Protein AF-A0A1I2WI43-F1 (afdb_monomer_lite)

Radius of gyration: 21.42 Å; chains: 1; bounding box: 45×44×54 Å

Secondary structure (DSSP, 8-state):
-PPPPP--HHHHHHHHHHHHHHHHHHHHHHHHSPPPTT-THHHHHHHHHHHTHHHHHHHHH-TTS-S--HHHHHHHHHHHHHHHHHSS-S-HHHHHHHHHHHHHHHHHHHT-S-HHHHHHHHH-

Organism: NCBI:txid1531

Foldseek 3Di:
DDDDDDQPPVVLVVVLVVLVVVLVVLVVVCVVPPDDPVGCPSVVVSVVCVVCVCVLSVVSVDVVDDNDPVVVVVLVVVVVVVCVVVVHDPDPVSVVVVSVVVVVLVVCVVVDDDSVVVVVVVPD

Sequence (124 aa):
MEPGGEREPVTICGYESRYDQILETALNEYADVPCSDYYRDGYNLALRMKEYREAHLLFLHDSRVPATNNLAGRLLRFIKRKQNPAVSLRSIKSLELLCDSMSVLFLMRKEGGSLYDKVSTVFG

pLDDT: mean 85.45, std 10.6, range [38.56, 97.25]

Structure (mmCIF, N/CA/C/O backbone):
data_AF-A0A1I2WI43-F1
#
_entry.id   AF-A0A1I2WI43-F1
#
loop_
_atom_site.group_PDB
_atom_site.id
_atom_site.type_symbol
_atom_site.label_atom_id
_atom_site.label_alt_id
_atom_site.label_comp_id
_atom_site.label_asym_id
_atom_site.label_entity_id
_atom_site.label_seq_id
_atom_site.pdbx_PDB_ins_code
_atom_site.Cartn_x
_atom_site.Cartn_y
_atom_site.Cartn_z
_atom_site.occupancy
_atom_site.B_iso_or_equiv
_atom_site.auth_seq_id
_atom_site.auth_comp_id
_atom_site.auth_asym_id
_atom_site.auth_atom_id
_atom_site.pdbx_PDB_model_num
ATOM 1 N N . MET A 1 1 ? -19.390 -13.518 -2.841 1.00 42.38 1 MET A N 1
ATOM 2 C CA . MET A 1 1 ? -17.985 -13.785 -3.207 1.00 4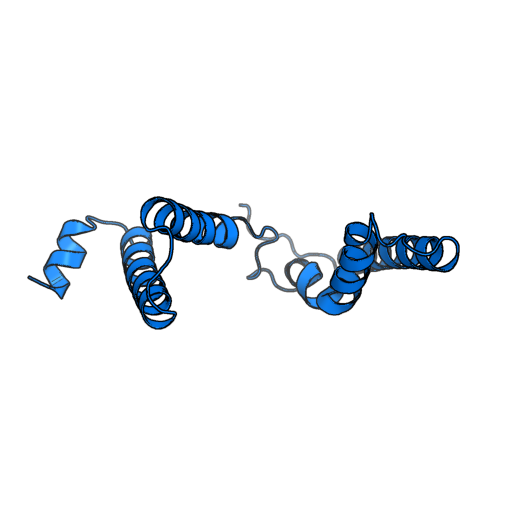2.38 1 MET A CA 1
ATOM 3 C C . MET A 1 1 ? -17.901 -15.291 -3.218 1.00 42.38 1 MET A C 1
ATOM 5 O O . MET A 1 1 ? -17.981 -15.878 -2.148 1.00 42.38 1 MET A O 1
ATOM 9 N N . GLU A 1 2 ? -17.977 -15.879 -4.410 1.00 38.56 2 GLU A N 1
ATOM 10 C CA . GLU A 1 2 ? -18.046 -17.333 -4.591 1.00 38.56 2 GLU A CA 1
ATOM 11 C C . GLU A 1 2 ? -16.842 -18.021 -3.922 1.00 38.56 2 GLU A C 1
ATOM 13 O O . GLU A 1 2 ? -15.751 -17.434 -3.908 1.00 38.56 2 GLU A O 1
ATOM 18 N N . PRO A 1 3 ? -17.023 -19.220 -3.337 1.00 46.75 3 PRO A N 1
ATOM 19 C CA . PRO A 1 3 ? -15.929 -19.978 -2.747 1.00 46.75 3 PRO A CA 1
ATOM 20 C C . PRO A 1 3 ? -14.906 -20.317 -3.837 1.00 46.75 3 PRO A C 1
ATOM 22 O O . PRO A 1 3 ? -15.261 -20.636 -4.969 1.00 46.75 3 PRO A O 1
ATOM 25 N N . GLY A 1 4 ? -13.628 -20.150 -3.496 1.00 52.59 4 GLY A N 1
ATOM 26 C CA . GLY A 1 4 ? -12.520 -20.158 -4.442 1.00 52.59 4 GLY A CA 1
ATOM 27 C C . GLY A 1 4 ? -12.445 -21.444 -5.254 1.00 52.59 4 GLY A C 1
ATOM 28 O O . GLY A 1 4 ? -12.213 -22.514 -4.699 1.00 52.59 4 GLY A O 1
ATOM 29 N N . GLY A 1 5 ? -12.585 -21.306 -6.574 1.00 53.84 5 GLY A N 1
ATOM 30 C CA . GLY A 1 5 ? -12.076 -22.304 -7.504 1.00 53.84 5 GLY A CA 1
ATOM 31 C C . GLY A 1 5 ? -10.577 -22.480 -7.270 1.00 53.84 5 GLY A C 1
ATOM 32 O O . GLY A 1 5 ? -9.862 -21.493 -7.059 1.00 53.84 5 GLY A O 1
ATOM 33 N N . GLU A 1 6 ? -10.126 -23.732 -7.251 1.00 56.69 6 GLU A N 1
ATOM 34 C CA . GLU A 1 6 ? -8.710 -24.081 -7.184 1.00 56.69 6 GLU A CA 1
ATOM 35 C C . GLU A 1 6 ? -7.956 -23.289 -8.256 1.00 56.69 6 GLU A C 1
ATOM 37 O O . GLU A 1 6 ? -8.267 -23.348 -9.445 1.00 56.69 6 GLU A O 1
ATOM 42 N N . ARG A 1 7 ? -7.014 -22.453 -7.819 1.00 63.94 7 ARG A N 1
ATOM 43 C CA . ARG A 1 7 ? -6.220 -21.632 -8.730 1.00 63.94 7 ARG A CA 1
ATOM 44 C C . ARG A 1 7 ? -5.171 -22.535 -9.348 1.00 63.94 7 ARG A C 1
ATOM 46 O O . ARG A 1 7 ? -4.255 -22.969 -8.653 1.00 63.94 7 ARG A O 1
ATOM 53 N N . GLU A 1 8 ? -5.310 -22.823 -10.635 1.00 73.19 8 GLU A N 1
ATOM 54 C CA . GLU A 1 8 ? -4.339 -23.666 -11.316 1.00 73.19 8 GLU A CA 1
ATOM 55 C C . GLU A 1 8 ? -2.944 -23.014 -11.290 1.00 73.19 8 GLU A C 1
ATOM 57 O O . GLU A 1 8 ? -2.802 -21.826 -11.614 1.00 73.19 8 GLU A O 1
ATOM 62 N N . PRO A 1 9 ? -1.891 -23.774 -10.944 1.00 72.44 9 PRO A N 1
ATOM 63 C CA . PRO A 1 9 ? -0.534 -23.241 -10.806 1.00 72.44 9 PRO A CA 1
ATOM 64 C C . PRO A 1 9 ? -0.010 -22.633 -12.116 1.00 72.44 9 PRO A C 1
ATOM 66 O O . PRO A 1 9 ? 0.747 -21.662 -12.099 1.00 72.44 9 PRO A O 1
ATOM 69 N N . VAL A 1 10 ? -0.477 -23.147 -13.259 1.00 74.19 10 VAL A N 1
ATOM 70 C CA . VAL A 1 10 ? -0.154 -22.638 -14.600 1.00 74.19 10 VAL A CA 1
ATOM 71 C C . VAL A 1 10 ? -0.660 -21.204 -14.789 1.00 74.19 10 VAL A C 1
ATOM 73 O O . VAL A 1 10 ? 0.047 -20.360 -15.337 1.00 74.19 10 VAL A O 1
ATOM 76 N N . THR A 1 11 ? -1.861 -20.891 -14.295 1.00 82.38 11 THR A N 1
ATOM 77 C CA . THR A 1 11 ? -2.437 -19.546 -14.409 1.00 82.38 11 THR A CA 1
ATOM 78 C C . THR A 1 11 ? -1.713 -18.546 -13.504 1.00 82.38 11 THR A C 1
ATOM 80 O O . THR A 1 11 ? -1.485 -17.408 -13.911 1.00 82.38 11 THR A O 1
ATOM 83 N N . ILE A 1 12 ? -1.306 -18.968 -12.300 1.00 87.25 12 ILE A N 1
ATOM 84 C CA . ILE A 1 12 ? -0.559 -18.121 -11.355 1.00 87.25 12 ILE A CA 1
ATOM 85 C C . ILE A 1 12 ? 0.793 -17.716 -11.951 1.00 87.25 12 ILE A C 1
ATOM 87 O O . ILE A 1 12 ? 1.092 -16.525 -12.019 1.00 87.25 12 ILE A O 1
ATOM 91 N N . CYS A 1 13 ? 1.558 -18.682 -12.468 1.00 89.94 13 CYS A N 1
ATOM 92 C CA . CYS A 1 13 ? 2.857 -18.430 -13.097 1.00 89.94 13 CYS A CA 1
ATOM 93 C C . CYS A 1 13 ? 2.759 -17.433 -14.269 1.00 89.94 13 CYS A C 1
ATOM 95 O O . CYS A 1 13 ? 3.623 -16.569 -14.438 1.00 89.94 13 CYS A O 1
ATOM 97 N N . GLY A 1 14 ? 1.672 -17.493 -15.047 1.00 93.44 14 GLY A N 1
ATOM 98 C CA . GLY A 1 14 ? 1.404 -16.533 -16.119 1.00 93.44 14 GLY A CA 1
ATOM 99 C C . GLY A 1 14 ? 1.208 -15.097 -15.616 1.00 93.44 14 GLY A C 1
ATOM 100 O O . GLY A 1 14 ? 1.741 -14.158 -16.211 1.00 93.44 14 GLY A O 1
ATOM 101 N N . TYR A 1 15 ? 0.486 -14.907 -14.506 1.00 92.75 15 TYR A N 1
ATOM 102 C CA . TYR A 1 15 ? 0.311 -13.580 -13.902 1.00 92.75 15 TYR A CA 1
ATOM 103 C C . TYR A 1 15 ? 1.608 -13.027 -13.316 1.00 92.75 15 TYR A C 1
ATOM 105 O O . TYR A 1 15 ? 1.902 -11.849 -13.510 1.00 92.75 15 TYR A O 1
ATOM 113 N N . GLU A 1 16 ? 2.385 -13.868 -12.639 1.00 94.56 16 GLU A N 1
ATOM 114 C CA . GLU A 1 16 ? 3.688 -13.494 -12.085 1.00 94.56 16 GLU A CA 1
ATOM 115 C C . GLU A 1 16 ? 4.655 -13.058 -13.187 1.00 94.56 16 GLU A C 1
ATOM 117 O O . GLU A 1 16 ? 5.226 -11.972 -13.121 1.00 94.56 16 GLU A O 1
ATOM 122 N N . SER A 1 17 ? 4.746 -13.855 -14.253 1.00 95.44 17 SER A N 1
ATOM 123 C CA . SER A 1 17 ? 5.601 -13.562 -15.405 1.00 95.44 17 SER A CA 1
ATOM 124 C C . SER A 1 17 ? 5.203 -12.251 -16.083 1.00 95.44 17 SER A C 1
ATOM 126 O O . SER A 1 17 ? 6.055 -11.437 -16.431 1.00 95.44 17 SER A O 1
ATOM 128 N N . ARG A 1 18 ? 3.897 -12.001 -16.241 1.00 96.06 18 ARG A N 1
ATOM 129 C CA . ARG A 1 18 ? 3.399 -10.740 -16.804 1.00 96.06 18 ARG A CA 1
ATOM 130 C C . ARG A 1 18 ? 3.706 -9.545 -15.901 1.00 96.06 18 ARG A C 1
ATOM 132 O O . ARG A 1 18 ? 4.022 -8.473 -16.410 1.00 96.06 18 ARG A O 1
ATOM 139 N N . TYR A 1 19 ? 3.591 -9.705 -14.584 1.00 95.75 19 TYR A N 1
ATOM 140 C CA . TYR A 1 19 ? 3.942 -8.660 -13.622 1.00 95.75 19 TYR A CA 1
ATOM 141 C C . TYR A 1 19 ? 5.426 -8.286 -13.739 1.00 95.75 19 TYR A C 1
ATOM 143 O O . TYR A 1 19 ? 5.755 -7.102 -13.816 1.00 95.75 19 TYR A O 1
ATOM 151 N N . ASP A 1 20 ? 6.301 -9.288 -13.839 1.00 96.12 20 ASP A N 1
ATOM 152 C CA . ASP A 1 20 ? 7.743 -9.084 -13.985 1.00 96.12 20 ASP A CA 1
ATOM 153 C C . ASP A 1 20 ? 8.107 -8.407 -15.304 1.00 96.12 20 ASP A C 1
ATOM 155 O O . ASP A 1 20 ? 8.868 -7.444 -15.295 1.00 96.12 20 ASP A O 1
ATOM 159 N N . GLN A 1 21 ? 7.491 -8.818 -16.416 1.00 97.25 21 GLN A N 1
ATOM 160 C CA . GLN A 1 21 ? 7.689 -8.179 -17.723 1.00 97.25 21 GLN A CA 1
ATOM 161 C C . GLN A 1 21 ? 7.323 -6.690 -17.709 1.00 97.25 21 GLN A C 1
ATOM 163 O O . GLN A 1 21 ? 8.027 -5.869 -18.296 1.00 97.25 21 GLN A O 1
ATOM 168 N N . ILE A 1 22 ? 6.232 -6.320 -17.030 1.00 96.06 22 ILE A N 1
ATOM 169 C CA . ILE A 1 22 ? 5.819 -4.916 -16.906 1.00 96.06 22 ILE A CA 1
ATOM 170 C C . ILE A 1 22 ? 6.859 -4.121 -16.108 1.00 96.06 22 ILE A C 1
ATOM 172 O O . ILE A 1 22 ? 7.209 -3.008 -16.500 1.00 96.06 22 ILE A O 1
ATOM 176 N N . LEU A 1 23 ? 7.369 -4.680 -15.005 1.00 95.50 23 LEU A N 1
ATOM 177 C CA . LEU A 1 23 ? 8.397 -4.014 -14.204 1.00 95.50 23 LEU A CA 1
ATOM 178 C C . LEU A 1 23 ? 9.727 -3.899 -14.936 1.00 95.50 23 LEU A C 1
ATOM 180 O O . LEU A 1 23 ? 10.364 -2.853 -14.859 1.00 95.50 23 LEU A O 1
ATOM 184 N N . GLU A 1 24 ? 10.139 -4.941 -15.648 1.00 95.94 24 GLU A N 1
ATOM 185 C CA . GLU A 1 24 ? 11.348 -4.922 -16.463 1.00 95.94 24 GLU A CA 1
ATOM 186 C C . GLU A 1 24 ? 11.252 -3.854 -17.555 1.00 95.94 24 GLU A C 1
ATOM 188 O O . GLU A 1 24 ? 12.161 -3.039 -17.689 1.00 95.94 24 GLU A O 1
ATOM 193 N N . THR A 1 25 ? 10.112 -3.777 -18.248 1.00 95.38 25 THR A N 1
ATOM 194 C CA . THR A 1 25 ? 9.849 -2.734 -19.252 1.00 95.38 25 THR A CA 1
ATOM 195 C C . THR A 1 25 ? 9.987 -1.339 -18.643 1.00 95.38 25 THR A C 1
ATOM 197 O O . THR A 1 25 ? 10.757 -0.526 -19.146 1.00 95.38 25 THR A O 1
ATOM 200 N N . ALA A 1 26 ? 9.317 -1.078 -17.515 1.00 92.81 26 ALA A N 1
ATOM 201 C CA . ALA A 1 26 ? 9.386 0.220 -16.845 1.00 92.81 26 ALA A CA 1
ATOM 202 C C . ALA A 1 26 ? 10.813 0.575 -16.391 1.00 92.81 26 ALA A C 1
ATOM 204 O O . ALA A 1 26 ? 11.244 1.718 -16.518 1.00 92.81 26 ALA A O 1
ATOM 205 N N . LEU A 1 27 ? 11.565 -0.387 -15.850 1.00 92.12 27 LEU A N 1
ATOM 206 C CA . LEU A 1 27 ? 12.933 -0.146 -15.386 1.00 92.12 27 LEU A CA 1
ATOM 207 C C . LEU A 1 27 ? 13.907 0.093 -16.541 1.00 92.12 27 LEU A C 1
ATOM 209 O O . LEU A 1 27 ? 14.794 0.928 -16.394 1.00 92.12 27 LEU A O 1
ATOM 213 N N . ASN A 1 28 ? 13.724 -0.591 -17.671 1.00 93.50 28 ASN A N 1
ATOM 214 C CA . ASN A 1 28 ? 14.509 -0.358 -18.881 1.00 93.50 28 ASN A CA 1
ATOM 215 C C . ASN A 1 28 ? 14.233 1.041 -19.449 1.00 93.50 28 ASN A C 1
ATOM 217 O O . ASN A 1 28 ? 15.174 1.783 -19.715 1.00 93.50 28 ASN A O 1
ATOM 221 N N . GLU A 1 29 ? 12.963 1.457 -19.520 1.00 92.25 29 GLU A N 1
ATOM 222 C CA . GLU A 1 29 ? 12.596 2.819 -19.932 1.00 92.25 29 GLU A CA 1
ATOM 223 C C . GLU A 1 29 ? 13.256 3.884 -19.044 1.00 92.25 29 GLU A C 1
ATOM 225 O O . GLU A 1 29 ? 13.780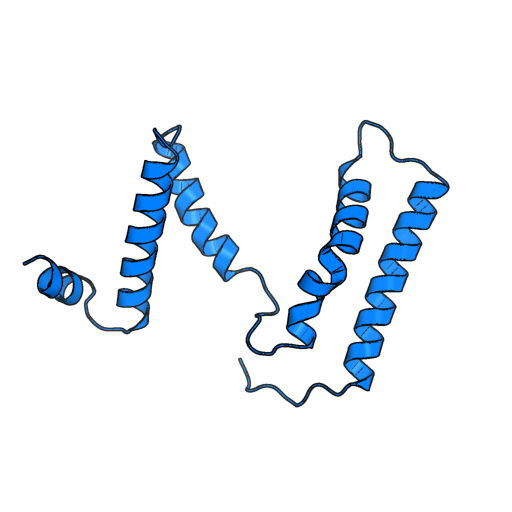 4.874 -19.552 1.00 92.25 29 GLU A O 1
ATOM 230 N N . TYR A 1 30 ? 13.286 3.670 -17.724 1.00 90.69 30 TYR A N 1
ATOM 231 C CA . TYR A 1 30 ? 13.953 4.583 -16.792 1.00 90.69 30 TYR A CA 1
ATOM 232 C C . TYR A 1 30 ? 15.486 4.493 -16.805 1.00 90.69 30 TYR A C 1
ATOM 234 O O . TYR A 1 30 ? 16.143 5.415 -16.316 1.00 90.69 30 TYR A O 1
ATOM 242 N N . ALA A 1 31 ? 16.065 3.410 -17.331 1.00 88.69 31 ALA A N 1
ATOM 243 C CA . ALA A 1 31 ? 17.504 3.301 -17.557 1.00 88.69 31 ALA A CA 1
ATOM 244 C C . ALA A 1 31 ? 17.930 4.100 -18.798 1.00 88.69 31 ALA A C 1
ATOM 246 O O . ALA A 1 31 ? 18.948 4.792 -18.752 1.00 88.69 31 ALA A O 1
ATOM 247 N N . ASP A 1 32 ? 17.129 4.048 -19.867 1.00 88.88 32 ASP A N 1
ATOM 248 C CA . ASP A 1 32 ? 17.369 4.784 -21.113 1.00 88.88 32 ASP A CA 1
ATOM 249 C C . ASP A 1 32 ? 17.052 6.278 -20.969 1.00 88.88 32 ASP A C 1
ATOM 251 O O . ASP A 1 32 ? 17.815 7.144 -21.404 1.00 88.88 32 ASP A O 1
ATOM 255 N N . VAL A 1 33 ? 15.918 6.589 -20.340 1.00 86.44 33 VAL A N 1
ATOM 256 C CA . VAL A 1 33 ? 15.453 7.950 -20.082 1.00 86.44 33 VAL A CA 1
ATOM 257 C C . VAL A 1 33 ? 15.344 8.137 -18.571 1.00 86.44 33 VAL A C 1
ATOM 259 O O . VAL A 1 33 ? 14.309 7.822 -17.974 1.00 86.44 33 VAL A O 1
ATOM 262 N N . PRO A 1 34 ? 16.399 8.661 -17.918 1.00 84.00 34 PRO A N 1
ATOM 263 C CA . PRO A 1 34 ? 16.390 8.823 -16.479 1.00 84.00 34 PRO A CA 1
ATOM 264 C C . PRO A 1 34 ? 15.258 9.750 -16.057 1.00 84.00 34 PRO A C 1
ATOM 266 O O . PRO A 1 34 ? 14.950 10.762 -16.695 1.00 84.00 34 PRO A O 1
ATOM 269 N N . CYS A 1 35 ? 14.637 9.393 -14.939 1.00 84.62 35 CYS A N 1
ATOM 270 C CA . CYS A 1 35 ? 13.558 10.173 -14.377 1.00 84.62 35 CYS A CA 1
ATOM 271 C C . CYS A 1 35 ? 14.020 11.604 -14.062 1.00 84.62 35 CYS A C 1
ATOM 273 O O . CYS A 1 35 ? 15.017 11.804 -13.367 1.00 84.62 35 CYS A O 1
ATOM 275 N N . SER A 1 36 ? 13.256 12.603 -14.508 1.00 82.81 36 SER A N 1
ATOM 276 C CA . SER A 1 36 ? 13.511 13.989 -14.119 1.00 82.81 36 SER A CA 1
ATOM 277 C C . SER A 1 36 ? 13.185 14.210 -12.642 1.00 82.81 36 SER A C 1
ATOM 279 O O . SER A 1 36 ? 12.314 13.547 -12.071 1.00 82.81 36 SER A O 1
ATOM 281 N N . ASP A 1 37 ? 13.818 15.212 -12.030 1.00 78.69 37 ASP A N 1
ATOM 282 C CA . ASP A 1 37 ? 13.542 15.592 -10.641 1.00 78.69 37 ASP A CA 1
ATOM 283 C C . ASP A 1 37 ? 12.078 15.970 -10.384 1.00 78.69 37 ASP A C 1
ATOM 285 O O . ASP A 1 37 ? 11.630 15.914 -9.234 1.00 78.69 37 ASP A O 1
ATOM 289 N N . TYR A 1 38 ? 11.349 16.331 -11.443 1.00 76.38 38 TYR A N 1
ATOM 290 C CA . TYR A 1 38 ? 9.973 16.809 -11.405 1.00 76.38 38 TYR A CA 1
ATOM 291 C C . TYR A 1 38 ? 8.930 15.676 -11.477 1.00 76.38 38 TYR A C 1
ATOM 293 O O . TYR A 1 38 ? 7.815 15.859 -11.000 1.00 76.38 38 TYR A O 1
ATOM 301 N N . TYR A 1 39 ? 9.273 14.493 -12.008 1.00 77.00 39 TYR A N 1
ATOM 302 C CA . TYR A 1 39 ? 8.316 13.393 -12.232 1.00 77.00 39 TYR A CA 1
ATOM 303 C C . TYR A 1 39 ? 8.781 12.039 -11.664 1.00 77.00 39 TYR A C 1
ATOM 305 O O . TYR A 1 39 ? 8.699 11.008 -12.327 1.00 77.00 39 TYR A O 1
ATOM 313 N N . ARG A 1 40 ? 9.222 12.029 -10.397 1.00 88.25 40 ARG A N 1
ATOM 314 C CA . ARG A 1 40 ? 9.774 10.847 -9.693 1.00 88.25 40 ARG A CA 1
ATOM 315 C C . ARG A 1 40 ? 8.778 9.773 -9.278 1.00 88.25 40 ARG A C 1
ATOM 317 O O . ARG A 1 40 ? 9.185 8.655 -8.969 1.00 88.25 40 ARG A O 1
ATOM 324 N N . ASP A 1 41 ? 7.487 10.078 -9.278 1.00 90.56 41 ASP A N 1
ATOM 325 C CA . ASP A 1 41 ? 6.479 9.174 -8.724 1.00 90.56 41 ASP A CA 1
ATOM 326 C C . ASP A 1 41 ? 6.366 7.851 -9.486 1.00 90.56 41 ASP A C 1
ATOM 328 O O . ASP A 1 41 ? 6.211 6.807 -8.852 1.00 90.56 41 ASP A O 1
ATOM 332 N N . GLY A 1 42 ? 6.494 7.873 -10.817 1.00 90.31 42 GLY A N 1
ATOM 333 C CA . GLY A 1 42 ? 6.452 6.660 -11.641 1.00 90.31 42 GLY A CA 1
ATOM 334 C C . GLY A 1 42 ? 7.648 5.741 -11.385 1.00 90.31 42 GLY A C 1
ATOM 335 O O . GLY A 1 42 ? 7.472 4.550 -11.130 1.00 90.31 42 GLY A O 1
ATOM 336 N N . TYR A 1 43 ? 8.854 6.310 -11.327 1.00 91.19 43 TYR A N 1
ATOM 337 C CA . TYR A 1 43 ? 10.072 5.567 -11.006 1.00 91.19 43 TYR A CA 1
ATOM 338 C C . TYR A 1 43 ? 10.022 4.979 -9.589 1.00 91.19 43 TYR A C 1
ATOM 340 O O . TYR A 1 43 ? 10.251 3.786 -9.387 1.00 91.19 43 TYR A O 1
ATOM 348 N N . ASN A 1 44 ? 9.618 5.786 -8.604 1.00 93.19 44 ASN A N 1
ATOM 349 C CA . ASN A 1 44 ? 9.443 5.328 -7.226 1.00 93.19 44 ASN A CA 1
ATOM 350 C C . ASN A 1 44 ? 8.371 4.236 -7.114 1.00 93.19 44 ASN A C 1
ATOM 352 O O . ASN A 1 44 ? 8.495 3.325 -6.295 1.00 93.19 44 ASN A O 1
ATOM 356 N N . LEU A 1 45 ? 7.305 4.315 -7.915 1.00 93.75 45 LEU A N 1
ATOM 357 C CA . LEU A 1 45 ? 6.293 3.269 -7.978 1.00 93.75 45 LEU A CA 1
ATOM 358 C C . LEU A 1 45 ? 6.887 1.962 -8.508 1.00 93.75 45 LEU A C 1
ATOM 360 O O . LEU A 1 45 ? 6.694 0.938 -7.858 1.00 93.75 45 LEU A O 1
ATOM 364 N N . ALA A 1 46 ? 7.638 1.997 -9.612 1.00 93.25 46 ALA A N 1
ATOM 365 C CA . ALA A 1 46 ? 8.295 0.814 -10.167 1.00 93.25 46 ALA A CA 1
ATOM 366 C C . ALA A 1 46 ? 9.263 0.172 -9.157 1.00 93.25 46 ALA A C 1
ATOM 368 O O . ALA A 1 46 ? 9.213 -1.040 -8.938 1.00 93.25 46 ALA A O 1
ATOM 369 N N . LEU A 1 47 ? 10.069 0.983 -8.460 1.00 94.31 47 LEU A N 1
ATOM 370 C CA . LEU A 1 47 ? 10.959 0.503 -7.399 1.00 94.31 47 LEU A CA 1
ATOM 371 C C . LEU A 1 47 ? 10.194 -0.169 -6.255 1.00 94.31 47 LEU A C 1
ATOM 373 O O . LEU A 1 47 ? 10.520 -1.295 -5.888 1.00 94.31 47 LEU A O 1
ATOM 377 N N . ARG A 1 48 ? 9.137 0.469 -5.734 1.00 95.88 48 ARG A N 1
ATOM 378 C CA . ARG A 1 48 ? 8.299 -0.131 -4.681 1.00 95.88 48 ARG A CA 1
ATOM 379 C C . ARG A 1 48 ? 7.623 -1.412 -5.154 1.00 95.88 48 ARG A C 1
ATOM 381 O O . ARG A 1 48 ? 7.503 -2.362 -4.395 1.00 95.88 48 ARG A O 1
ATOM 388 N N . MET A 1 49 ? 7.161 -1.454 -6.399 1.00 95.25 49 MET A N 1
ATOM 389 C CA . MET A 1 49 ? 6.530 -2.647 -6.956 1.00 95.25 49 MET A CA 1
ATOM 390 C C . MET A 1 49 ? 7.509 -3.808 -7.131 1.00 95.25 49 MET A C 1
ATOM 392 O O . MET A 1 49 ? 7.089 -4.956 -6.983 1.00 95.25 49 MET A O 1
ATOM 396 N N . LYS A 1 50 ? 8.787 -3.518 -7.397 1.00 95.12 50 LYS A N 1
ATOM 397 C CA . LYS A 1 50 ? 9.868 -4.507 -7.398 1.00 95.12 50 LYS A CA 1
ATOM 398 C C . LYS A 1 50 ? 10.200 -4.981 -5.983 1.00 95.12 50 LYS A C 1
ATOM 400 O O . LYS A 1 50 ? 10.259 -6.182 -5.753 1.00 95.12 50 LYS A O 1
ATOM 405 N N . GLU A 1 51 ? 10.378 -4.053 -5.043 1.00 96.62 51 GLU A N 1
ATOM 406 C CA . GLU A 1 51 ? 10.711 -4.348 -3.641 1.00 96.62 51 GLU A CA 1
ATOM 407 C C . GLU A 1 51 ? 9.619 -5.183 -2.954 1.00 96.62 51 GLU A C 1
ATOM 409 O O . GLU A 1 51 ? 9.911 -6.193 -2.322 1.00 96.62 51 GLU A O 1
ATOM 414 N N . TYR A 1 52 ? 8.350 -4.808 -3.133 1.00 95.31 52 TYR A N 1
ATOM 415 C CA . TYR A 1 52 ? 7.196 -5.449 -2.491 1.00 95.31 52 TYR A CA 1
ATOM 416 C C . TYR A 1 52 ? 6.442 -6.413 -3.417 1.00 95.31 52 TYR A C 1
ATOM 418 O O . TYR A 1 52 ? 5.256 -6.675 -3.205 1.00 95.31 52 TYR A O 1
ATOM 426 N N . ARG A 1 53 ? 7.112 -6.961 -4.441 1.00 94.38 53 ARG A N 1
ATOM 427 C CA . ARG A 1 53 ? 6.517 -7.891 -5.417 1.00 94.38 53 ARG A CA 1
ATOM 428 C C . ARG A 1 53 ? 5.756 -9.032 -4.742 1.00 94.38 53 ARG A C 1
ATOM 430 O O . ARG A 1 53 ? 4.594 -9.269 -5.063 1.00 94.38 53 ARG A O 1
ATOM 437 N N . GLU A 1 54 ? 6.398 -9.720 -3.799 1.00 92.38 54 GLU A N 1
ATOM 438 C CA . GLU A 1 54 ? 5.800 -10.866 -3.103 1.00 92.38 54 GLU A CA 1
ATOM 439 C C . GLU A 1 54 ? 4.523 -10.471 -2.356 1.00 92.38 54 GLU A C 1
ATOM 441 O O . GLU A 1 54 ? 3.510 -11.159 -2.446 1.00 92.38 54 GLU A O 1
ATOM 446 N N . ALA A 1 55 ? 4.529 -9.313 -1.690 1.00 92.25 55 ALA A N 1
ATOM 447 C CA . ALA A 1 55 ? 3.362 -8.802 -0.980 1.00 92.25 55 ALA A CA 1
ATOM 448 C C . ALA A 1 55 ? 2.216 -8.426 -1.936 1.00 92.25 55 ALA A C 1
ATOM 450 O O . ALA A 1 55 ? 1.052 -8.687 -1.633 1.00 92.25 55 ALA A O 1
ATOM 451 N N . HIS A 1 56 ? 2.524 -7.845 -3.100 1.00 91.62 56 HIS A N 1
ATOM 452 C CA . HIS A 1 56 ? 1.521 -7.500 -4.111 1.00 91.62 56 HIS A CA 1
ATOM 453 C C . HIS A 1 56 ? 0.860 -8.727 -4.740 1.00 91.62 56 HIS A C 1
ATOM 455 O O . HIS A 1 56 ? -0.321 -8.669 -5.081 1.00 91.62 56 HIS A O 1
ATOM 461 N N . LEU A 1 57 ? 1.599 -9.828 -4.879 1.00 93.25 57 LEU A N 1
ATOM 462 C CA . LEU A 1 57 ? 1.120 -11.064 -5.500 1.00 93.25 57 LEU A CA 1
ATOM 463 C C . LEU A 1 57 ? 0.616 -12.092 -4.476 1.00 93.25 57 LEU A C 1
ATOM 465 O O . LEU A 1 57 ? 0.038 -13.104 -4.861 1.00 93.25 57 LEU A O 1
ATOM 469 N N . LEU A 1 58 ? 0.746 -11.818 -3.173 1.00 92.00 58 LEU A N 1
ATOM 470 C CA . LEU A 1 58 ? 0.373 -12.735 -2.092 1.00 92.00 58 LEU A CA 1
ATOM 471 C C . LEU A 1 58 ? -1.080 -13.219 -2.183 1.00 92.00 58 LEU A C 1
ATOM 473 O O . LEU A 1 58 ? -1.362 -14.380 -1.896 1.00 92.00 58 LEU A O 1
ATOM 477 N N . PHE A 1 59 ? -2.001 -12.362 -2.635 1.00 91.06 59 PHE A N 1
ATOM 478 C CA . PHE A 1 59 ? -3.412 -12.726 -2.796 1.00 91.06 59 PHE A CA 1
ATOM 479 C C . PHE A 1 59 ? -3.645 -13.831 -3.833 1.00 91.06 59 PHE A C 1
ATOM 481 O O . PHE A 1 59 ? -4.735 -14.401 -3.830 1.00 91.06 59 PHE A O 1
ATOM 488 N N . LEU A 1 60 ? -2.681 -14.115 -4.722 1.00 90.25 60 LEU A N 1
ATOM 489 C CA . LEU A 1 60 ? -2.724 -15.222 -5.686 1.00 90.25 60 LEU A CA 1
ATOM 490 C C . LEU A 1 60 ? -2.421 -16.568 -5.019 1.00 90.25 60 LEU A C 1
ATOM 492 O O . LEU A 1 60 ? -3.008 -17.578 -5.409 1.00 90.25 60 LEU A O 1
ATOM 496 N N . HIS A 1 61 ? -1.596 -16.560 -3.972 1.00 89.44 61 HIS A N 1
ATOM 497 C CA . HIS A 1 61 ? -1.129 -17.756 -3.264 1.00 89.44 61 HIS A CA 1
ATOM 498 C C . HIS A 1 61 ? -1.928 -18.051 -1.994 1.00 89.44 61 HIS A C 1
ATOM 500 O O . HIS A 1 61 ? -2.185 -19.208 -1.677 1.00 89.44 61 HIS A O 1
ATOM 506 N N . ASP A 1 62 ? -2.372 -17.013 -1.284 1.00 89.12 62 ASP A N 1
ATOM 507 C CA . ASP A 1 62 ? -3.130 -17.140 -0.040 1.00 89.12 62 ASP A CA 1
ATOM 508 C C . ASP A 1 62 ? -4.559 -16.613 -0.216 1.00 89.12 62 ASP A C 1
ATOM 510 O O . ASP A 1 62 ? -4.792 -15.418 -0.407 1.00 89.12 62 ASP A O 1
ATOM 514 N N . SER A 1 63 ? -5.545 -17.509 -0.124 1.00 86.06 63 SER A N 1
ATOM 515 C CA . SER A 1 63 ? -6.969 -17.167 -0.233 1.00 86.06 63 SER A CA 1
ATOM 516 C C . SER A 1 63 ? -7.485 -16.319 0.934 1.00 86.06 63 SER A C 1
ATOM 518 O O . SER A 1 63 ? -8.521 -15.663 0.805 1.00 86.06 63 SER A O 1
ATOM 520 N N . ARG A 1 64 ? -6.765 -16.288 2.064 1.00 88.19 64 ARG A N 1
ATOM 521 C CA . ARG A 1 64 ? -7.089 -15.442 3.222 1.00 88.19 64 ARG A CA 1
ATOM 522 C C . ARG A 1 64 ? -6.764 -13.977 2.958 1.00 88.19 64 ARG A C 1
ATOM 524 O O . ARG A 1 64 ? -7.324 -13.106 3.624 1.00 88.19 64 ARG A O 1
ATOM 531 N N . VAL A 1 65 ? -5.872 -13.703 2.006 1.00 87.62 65 VAL A N 1
ATOM 532 C CA . VAL A 1 65 ? -5.472 -12.350 1.626 1.00 87.62 65 VAL A CA 1
ATOM 533 C C . VAL A 1 65 ? -6.424 -11.839 0.542 1.00 87.62 65 VAL A C 1
ATOM 535 O O . VAL A 1 65 ? -6.475 -12.392 -0.558 1.00 87.62 65 VAL A O 1
ATOM 538 N N . PRO A 1 66 ? -7.208 -10.778 0.810 1.00 87.12 66 PRO A N 1
ATOM 539 C CA . PRO A 1 66 ? -8.106 -10.226 -0.192 1.00 87.12 66 PRO A CA 1
ATOM 540 C C . PRO A 1 66 ? -7.325 -9.613 -1.358 1.00 87.12 66 PRO A C 1
ATOM 542 O O . PRO A 1 66 ? -6.356 -8.891 -1.151 1.00 87.12 66 PRO A O 1
ATOM 545 N N . ALA A 1 67 ? -7.836 -9.769 -2.579 1.00 85.31 67 ALA A N 1
ATOM 546 C CA . ALA A 1 67 ? -7.273 -9.132 -3.776 1.00 85.31 67 ALA A CA 1
ATOM 547 C C . ALA A 1 67 ? -7.407 -7.593 -3.795 1.00 85.31 67 ALA A C 1
ATOM 549 O O . ALA A 1 67 ? -6.944 -6.935 -4.721 1.00 85.31 67 ALA A O 1
ATOM 550 N N . THR A 1 68 ? -8.086 -6.995 -2.808 1.00 86.06 68 THR A N 1
ATOM 551 C CA . THR A 1 68 ? -8.305 -5.545 -2.749 1.00 86.06 68 THR A CA 1
ATOM 552 C C . THR A 1 68 ? -7.978 -4.995 -1.371 1.00 86.06 68 THR A C 1
ATOM 554 O O . THR A 1 68 ? -8.392 -5.546 -0.351 1.00 86.06 68 THR A O 1
ATOM 557 N N . ASN A 1 69 ? -7.330 -3.830 -1.331 1.00 87.06 69 ASN A N 1
ATOM 558 C CA . ASN A 1 69 ? -7.020 -3.134 -0.080 1.00 87.06 69 ASN A CA 1
ATOM 559 C C . ASN A 1 69 ? -8.182 -2.242 0.425 1.00 87.06 69 ASN A C 1
ATOM 561 O O . ASN A 1 69 ? -7.999 -1.273 1.168 1.00 87.06 69 ASN A O 1
ATOM 565 N N . ASN A 1 70 ? -9.413 -2.538 -0.007 1.00 87.69 70 ASN A N 1
ATOM 566 C CA . ASN A 1 70 ? -10.587 -1.696 0.229 1.00 87.69 70 ASN A CA 1
ATOM 567 C C . ASN A 1 70 ? -10.931 -1.559 1.714 1.00 87.69 70 ASN A C 1
ATOM 569 O O . ASN A 1 70 ? -11.328 -0.477 2.156 1.00 87.69 70 ASN A O 1
ATOM 573 N N . LEU A 1 71 ? -10.775 -2.637 2.489 1.00 85.75 71 LEU A N 1
ATOM 574 C CA . LEU A 1 71 ? -11.047 -2.626 3.924 1.00 85.75 71 LEU A CA 1
ATOM 575 C C . LEU A 1 71 ? -10.089 -1.682 4.656 1.00 85.75 71 LEU A C 1
ATOM 577 O O . LEU A 1 71 ? -10.562 -0.792 5.365 1.00 85.75 71 LEU A O 1
ATOM 581 N N . ALA A 1 72 ? -8.777 -1.819 4.438 1.00 86.00 72 ALA A N 1
ATOM 582 C CA . ALA A 1 72 ? -7.793 -0.955 5.083 1.00 86.00 72 ALA A CA 1
ATOM 583 C C . ALA A 1 72 ? -8.002 0.509 4.677 1.00 86.00 72 ALA A C 1
ATOM 585 O O . ALA A 1 72 ? -8.074 1.384 5.537 1.00 86.00 72 ALA A O 1
ATOM 586 N N . GLY A 1 73 ? -8.227 0.776 3.384 1.00 89.19 73 GLY A N 1
ATOM 587 C CA . GLY A 1 73 ? -8.539 2.122 2.901 1.00 89.19 73 GLY A CA 1
ATOM 588 C C . GLY A 1 73 ? -9.803 2.708 3.543 1.00 89.19 73 GLY A C 1
ATOM 589 O O . GLY A 1 73 ? -9.823 3.876 3.935 1.00 89.19 73 GLY A O 1
ATOM 590 N N . ARG A 1 74 ? -10.864 1.905 3.709 1.00 88.56 74 ARG A N 1
ATOM 591 C CA . ARG A 1 74 ? -12.106 2.336 4.372 1.00 88.56 74 ARG A CA 1
ATOM 592 C C . ARG A 1 74 ? -11.885 2.669 5.848 1.00 88.56 74 ARG A C 1
ATOM 594 O O . ARG A 1 74 ? -12.417 3.683 6.303 1.00 88.56 74 ARG A O 1
ATOM 601 N N . LEU A 1 75 ? -11.121 1.850 6.569 1.00 87.94 75 LEU A N 1
ATOM 602 C CA . LEU A 1 75 ? -10.792 2.076 7.980 1.00 87.94 75 LEU A CA 1
ATOM 603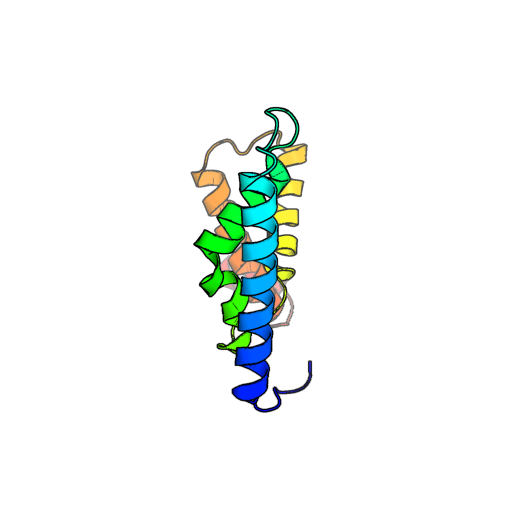 C C . LEU A 1 75 ? -9.906 3.320 8.147 1.00 87.94 75 LEU A C 1
ATOM 605 O O . LEU A 1 75 ? -10.227 4.203 8.941 1.00 87.94 75 LEU A O 1
ATOM 609 N N . LEU A 1 76 ? -8.877 3.480 7.311 1.00 87.19 76 LEU A N 1
ATOM 610 C CA . LEU A 1 76 ? -7.994 4.649 7.341 1.00 87.19 76 LEU A CA 1
ATOM 611 C C . LEU A 1 76 ? -8.742 5.955 7.025 1.00 87.19 76 LEU A C 1
ATOM 613 O O . LEU A 1 76 ? -8.487 6.988 7.644 1.00 87.19 76 LEU A O 1
ATOM 617 N N . ARG A 1 77 ? -9.720 5.925 6.106 1.00 89.00 77 ARG A N 1
ATOM 618 C CA . ARG A 1 77 ? -10.576 7.089 5.807 1.00 89.00 77 ARG A CA 1
ATOM 619 C C . ARG A 1 77 ? -11.356 7.583 7.020 1.00 89.00 77 ARG A C 1
ATOM 621 O O . ARG A 1 77 ? -11.695 8.762 7.069 1.00 89.00 77 ARG A O 1
ATOM 628 N N . PHE A 1 78 ? -11.711 6.716 7.967 1.00 85.62 78 PHE A N 1
ATOM 629 C CA . PHE A 1 78 ? -12.348 7.157 9.208 1.00 85.62 78 PHE A CA 1
ATOM 630 C C . PHE A 1 78 ? -11.370 7.974 10.060 1.00 85.62 78 PHE A C 1
ATOM 632 O O . PHE A 1 78 ? -11.701 9.088 10.461 1.00 85.62 78 PHE A O 1
ATOM 639 N N . ILE A 1 79 ? -10.150 7.464 10.246 1.00 86.00 79 ILE A N 1
ATOM 640 C CA . ILE A 1 79 ? -9.095 8.137 11.012 1.00 86.00 79 ILE A CA 1
ATOM 641 C C . ILE A 1 79 ? -8.727 9.482 10.374 1.00 86.00 79 ILE A C 1
ATOM 643 O O . ILE A 1 79 ? -8.783 10.511 11.044 1.00 86.00 79 ILE A O 1
ATOM 647 N N . LYS A 1 80 ? -8.475 9.514 9.057 1.00 85.56 80 LYS A N 1
ATOM 648 C CA . LYS A 1 80 ? -8.199 10.763 8.322 1.00 85.56 80 LYS A CA 1
ATOM 649 C C . LYS A 1 80 ? -9.321 11.795 8.466 1.00 85.56 80 LYS A C 1
ATOM 651 O O . LYS A 1 80 ? -9.055 12.975 8.667 1.00 85.56 80 LYS A O 1
ATOM 656 N N . ARG A 1 81 ? -10.586 11.359 8.412 1.00 85.38 81 ARG A N 1
ATOM 657 C CA . ARG A 1 81 ? -11.734 12.253 8.636 1.00 85.38 81 ARG A CA 1
ATOM 658 C C . ARG A 1 81 ? -11.799 12.787 10.062 1.00 85.38 81 ARG A C 1
ATOM 660 O O . ARG A 1 81 ? -12.250 13.908 10.232 1.00 85.38 81 ARG A O 1
ATOM 667 N N . LYS A 1 82 ? -11.370 12.026 11.074 1.00 81.25 82 LYS A N 1
ATOM 668 C CA . LYS A 1 82 ? -11.288 12.506 12.464 1.00 81.25 82 LYS A CA 1
ATOM 669 C C . LYS A 1 82 ? -10.128 13.474 12.685 1.00 81.25 82 LYS A C 1
ATOM 671 O O . LYS A 1 82 ? -10.272 14.398 13.477 1.00 81.25 82 LYS A O 1
ATOM 676 N N . GLN A 1 83 ? -9.032 13.307 11.951 1.00 80.69 83 GLN A N 1
ATOM 677 C CA . GLN A 1 83 ? -7.904 14.233 11.988 1.00 80.69 83 GLN A CA 1
ATOM 678 C C . GLN A 1 83 ? -8.266 15.620 11.434 1.00 80.69 83 GLN A C 1
ATOM 680 O O . GLN A 1 83 ? -7.785 16.613 11.961 1.00 80.69 83 GLN A O 1
ATOM 685 N N . ASN A 1 84 ? -9.145 15.706 10.429 1.00 76.56 84 ASN A N 1
ATOM 686 C CA . ASN A 1 84 ? -9.462 16.975 9.765 1.00 76.56 84 ASN A CA 1
ATOM 687 C C . ASN A 1 84 ? -10.104 18.035 10.701 1.00 76.56 84 ASN A C 1
ATOM 689 O O . ASN A 1 84 ? -9.593 19.148 10.748 1.00 76.56 84 ASN A O 1
ATOM 693 N N . PRO A 1 85 ? -11.140 17.727 11.514 1.00 74.62 85 PRO A N 1
ATOM 694 C CA . PRO A 1 85 ? -11.644 18.658 12.529 1.00 74.62 85 PRO A CA 1
ATOM 695 C C . PRO A 1 85 ? -10.686 18.866 13.705 1.00 74.62 85 PRO A C 1
ATOM 697 O O . PRO A 1 85 ? -10.683 19.932 14.307 1.00 74.62 85 PRO A O 1
ATOM 700 N N . ALA A 1 86 ? -9.901 17.844 14.063 1.00 74.75 86 ALA A N 1
ATOM 701 C CA . ALA A 1 86 ? -8.968 17.922 15.184 1.00 74.75 86 ALA A CA 1
ATOM 702 C C . ALA A 1 86 ? -7.693 18.718 14.850 1.00 74.75 86 ALA A C 1
ATOM 704 O O . ALA A 1 86 ? -6.939 19.036 15.765 1.00 74.75 86 ALA A O 1
ATOM 705 N N . VAL A 1 87 ? -7.455 19.028 13.564 1.00 67.38 87 VAL A N 1
ATOM 706 C CA . VAL A 1 87 ? -6.218 19.578 12.969 1.00 67.38 87 VAL A CA 1
ATOM 707 C C . VAL A 1 87 ? -5.018 18.631 13.124 1.00 67.38 87 VAL A C 1
ATOM 709 O O . VAL A 1 87 ? -4.332 18.320 12.151 1.00 67.38 87 VAL A O 1
ATOM 712 N N . SER A 1 88 ? -4.799 18.091 14.319 1.00 71.12 88 SER A N 1
ATOM 713 C CA . SER A 1 88 ? -3.838 17.039 14.623 1.00 71.12 88 SER A CA 1
ATOM 714 C C . SER A 1 88 ? -4.322 16.174 15.792 1.00 71.12 88 SER A C 1
ATOM 716 O O . SER A 1 88 ? -5.127 16.583 16.629 1.00 71.12 88 SER A O 1
ATOM 718 N N . LEU A 1 89 ? -3.827 14.938 15.859 1.00 75.06 89 LEU A N 1
ATOM 719 C CA . LEU A 1 89 ? -3.898 14.157 17.091 1.00 75.06 89 LEU A CA 1
ATOM 720 C C . LEU A 1 89 ? -2.744 14.613 17.987 1.00 75.06 89 LEU A C 1
ATOM 722 O O . LEU A 1 89 ? -1.611 14.723 17.526 1.00 75.06 89 LEU A O 1
ATOM 726 N N . ARG A 1 90 ? -3.035 14.904 19.260 1.00 77.62 90 ARG A N 1
ATOM 727 C CA . ARG A 1 90 ? -2.076 15.528 20.194 1.00 77.62 90 ARG A CA 1
ATOM 728 C C . ARG A 1 90 ? -0.862 14.647 20.514 1.00 77.62 90 ARG A C 1
ATOM 730 O O . ARG A 1 90 ? 0.134 15.152 21.019 1.00 77.62 90 ARG A O 1
ATOM 737 N N . SER A 1 91 ? -0.944 13.344 20.248 1.00 86.31 91 SER A N 1
ATOM 738 C CA . SER A 1 91 ? 0.168 12.397 20.379 1.00 86.31 91 SER A CA 1
ATOM 739 C C . SER A 1 91 ? -0.090 11.106 19.597 1.00 86.31 91 SER A C 1
ATOM 741 O O . SER A 1 91 ? -1.243 10.761 19.325 1.00 86.31 91 SER A O 1
ATOM 743 N N . ILE A 1 92 ? 0.967 10.340 19.309 1.00 86.62 92 ILE A N 1
ATOM 744 C CA . ILE A 1 92 ? 0.854 8.982 18.739 1.00 86.62 92 ILE A CA 1
ATOM 745 C C . ILE A 1 92 ? 0.012 8.083 19.656 1.00 86.62 92 ILE A C 1
ATOM 747 O O . ILE A 1 92 ? -0.897 7.410 19.186 1.00 86.62 92 ILE A O 1
ATOM 751 N N . LYS A 1 93 ? 0.199 8.184 20.976 1.00 89.69 93 LYS A N 1
ATOM 752 C CA . LYS A 1 93 ? -0.595 7.439 21.964 1.00 89.69 93 LYS A CA 1
ATOM 753 C C . LYS A 1 93 ? -2.102 7.701 21.849 1.00 89.69 93 LYS A C 1
ATOM 755 O O . LYS A 1 93 ? -2.914 6.802 22.041 1.00 89.69 93 LYS A O 1
ATOM 760 N N . SER A 1 94 ? -2.498 8.934 21.520 1.00 85.88 94 SER A N 1
ATOM 761 C CA . SER A 1 94 ? -3.913 9.259 21.289 1.00 85.88 94 SER A CA 1
ATOM 762 C C . SER A 1 94 ? -4.467 8.642 19.998 1.00 85.88 94 SER A C 1
ATOM 764 O O . SER A 1 94 ? -5.649 8.309 19.944 1.00 85.88 94 SER A O 1
ATOM 766 N N . LEU A 1 95 ? -3.619 8.452 18.979 1.00 87.06 95 LEU A N 1
ATOM 767 C CA . LEU A 1 95 ? -3.974 7.729 17.758 1.00 87.06 95 LEU A CA 1
ATOM 768 C C . LEU A 1 95 ? -4.128 6.230 18.029 1.00 87.06 95 LEU A C 1
ATOM 770 O O . LEU A 1 95 ? -5.114 5.648 17.591 1.00 87.06 95 LEU A O 1
ATOM 774 N N . GLU A 1 96 ? -3.194 5.630 18.766 1.00 90.06 96 GLU A N 1
ATOM 775 C CA . GLU A 1 96 ? -3.249 4.217 19.165 1.00 90.06 96 GLU A CA 1
ATOM 776 C C . GLU A 1 96 ? -4.542 3.916 19.927 1.00 90.06 96 GLU A C 1
ATOM 778 O O . GLU A 1 96 ? -5.328 3.079 19.491 1.00 90.06 96 GLU A O 1
ATOM 783 N N . LEU A 1 97 ? -4.851 4.701 20.966 1.00 89.38 97 LEU A N 1
ATOM 784 C CA . LEU A 1 97 ? -6.080 4.532 21.746 1.00 89.38 97 LEU A CA 1
ATOM 785 C C . LEU A 1 97 ? -7.348 4.644 20.884 1.00 89.38 97 LEU A C 1
ATOM 787 O O . LEU A 1 97 ? -8.320 3.912 21.090 1.00 89.38 97 LEU A O 1
ATOM 791 N N . LEU A 1 98 ? -7.353 5.562 19.912 1.00 86.94 98 LEU A N 1
ATO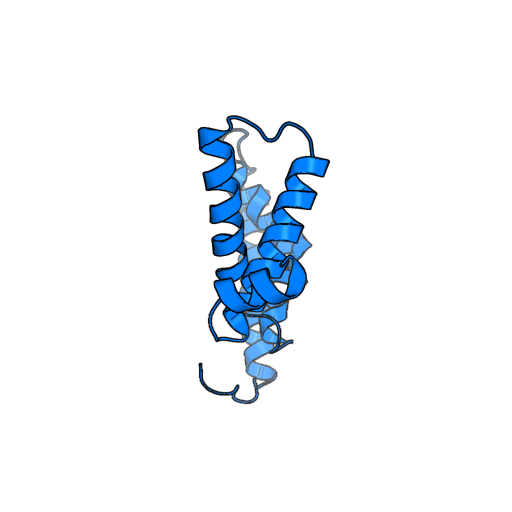M 792 C CA . LEU A 1 98 ? -8.457 5.699 18.966 1.00 86.94 98 LEU A CA 1
ATOM 793 C C . LEU A 1 98 ? -8.580 4.454 18.077 1.00 86.94 98 LEU A C 1
ATOM 795 O O . LEU A 1 98 ? -9.690 3.959 17.885 1.00 86.94 98 LEU A O 1
ATOM 799 N N . CYS A 1 99 ? -7.471 3.950 17.538 1.00 88.25 99 CYS A N 1
ATOM 800 C CA . CYS A 1 99 ? -7.447 2.738 16.722 1.00 88.25 99 CYS A CA 1
ATOM 801 C C . CYS A 1 99 ? -7.932 1.512 17.507 1.00 88.25 99 CYS A C 1
ATOM 803 O O . CYS A 1 99 ? -8.758 0.756 16.988 1.00 88.25 99 CYS A O 1
ATOM 805 N N . ASP A 1 100 ? -7.502 1.356 18.757 1.00 89.69 100 ASP A N 1
ATOM 806 C CA . ASP A 1 100 ? -7.910 0.250 19.627 1.00 89.69 100 ASP A CA 1
ATOM 807 C C . ASP A 1 100 ? -9.410 0.314 19.923 1.00 89.69 100 ASP A C 1
ATOM 809 O O . ASP A 1 100 ? -10.147 -0.645 19.676 1.00 89.69 100 ASP A O 1
ATOM 813 N N . SER A 1 101 ? -9.896 1.489 20.337 1.00 88.19 101 SER A N 1
ATOM 814 C CA . SER A 1 101 ? -11.321 1.720 20.606 1.00 88.19 101 SER A CA 1
ATOM 815 C C . SER A 1 101 ? -12.181 1.415 19.375 1.00 88.19 101 SER A C 1
ATOM 817 O O . SER A 1 101 ? -13.220 0.760 19.463 1.00 88.19 101 SER A O 1
ATOM 819 N N . MET A 1 102 ? -11.739 1.857 18.195 1.00 88.12 102 MET A N 1
ATOM 820 C CA . MET A 1 102 ? -12.447 1.604 16.940 1.00 88.12 102 MET A CA 1
ATOM 821 C C . MET A 1 102 ? -12.421 0.131 16.535 1.00 88.12 102 MET A C 1
ATOM 823 O O . MET A 1 102 ? -13.408 -0.349 15.976 1.00 88.12 102 MET A O 1
ATOM 827 N N . SER A 1 103 ? -11.331 -0.581 16.818 1.00 89.19 103 SER A N 1
ATOM 828 C CA . SER A 1 103 ? -11.206 -2.013 16.536 1.00 89.19 103 SER A CA 1
ATOM 829 C C . SER A 1 103 ? -12.208 -2.822 17.358 1.00 89.19 103 SER A C 1
ATOM 831 O O . SER A 1 103 ? -12.921 -3.655 16.794 1.00 89.19 103 SER A O 1
ATOM 833 N N . VAL A 1 104 ? -12.357 -2.500 18.650 1.00 88.94 104 VAL A N 1
ATOM 834 C CA . VAL A 1 104 ? -13.369 -3.109 19.532 1.00 88.94 104 VAL A CA 1
ATOM 835 C C . VAL A 1 104 ? -14.784 -2.846 19.008 1.00 88.94 104 VAL A C 1
ATOM 837 O O . VAL A 1 104 ? -15.558 -3.782 18.806 1.00 88.94 104 VAL A O 1
ATOM 840 N N . LEU A 1 105 ? -15.118 -1.587 18.702 1.00 87.38 105 LEU A N 1
ATOM 841 C CA . LEU A 1 105 ? -16.445 -1.224 18.186 1.00 87.38 105 LEU A CA 1
ATOM 842 C C . LEU A 1 105 ? -16.759 -1.892 16.840 1.00 87.38 105 LEU A C 1
ATOM 844 O O . LEU A 1 105 ? -17.902 -2.278 16.576 1.00 87.38 105 LEU A O 1
ATOM 848 N N . PHE A 1 106 ? -15.757 -2.026 15.970 1.00 87.38 106 PHE A N 1
ATOM 849 C CA . PHE A 1 106 ? -15.909 -2.699 14.686 1.00 87.38 106 PHE A CA 1
ATOM 850 C C . PHE A 1 106 ? -16.183 -4.196 14.864 1.00 87.38 106 PHE A C 1
ATOM 852 O O . PHE A 1 106 ? -17.061 -4.731 14.183 1.00 87.38 106 PHE A O 1
ATOM 859 N N . LEU A 1 107 ? -15.483 -4.852 15.794 1.00 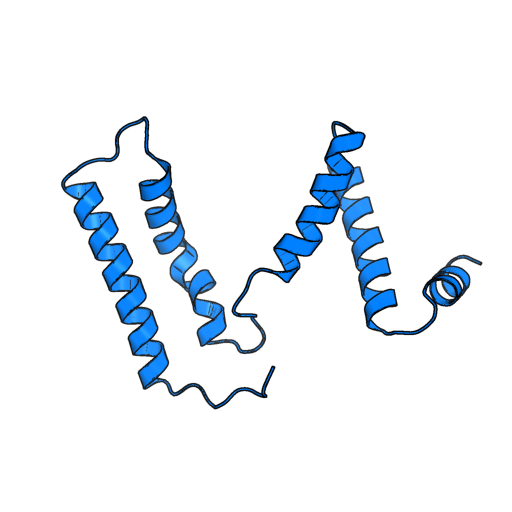88.12 107 LEU A N 1
ATOM 860 C CA . LEU A 1 107 ? -15.690 -6.263 16.116 1.00 88.12 107 LEU A CA 1
ATOM 861 C C . LEU A 1 107 ? -17.097 -6.507 16.678 1.00 88.12 107 LEU A C 1
ATOM 863 O O . LEU A 1 107 ? -17.837 -7.320 16.124 1.00 88.12 107 LEU A O 1
ATOM 867 N N . MET A 1 108 ? -17.516 -5.714 17.671 1.00 88.56 108 MET A N 1
ATOM 868 C CA . MET A 1 108 ? -18.856 -5.801 18.269 1.00 88.56 108 MET A CA 1
ATOM 869 C C . MET A 1 108 ? -19.969 -5.653 17.227 1.00 88.56 108 MET A C 1
ATOM 871 O O . MET A 1 108 ? -20.979 -6.358 17.287 1.00 88.56 108 MET A O 1
ATOM 875 N N . ARG A 1 109 ? -19.783 -4.755 16.248 1.00 86.44 109 ARG A N 1
ATOM 876 C CA . ARG A 1 109 ? -20.727 -4.566 15.137 1.00 86.44 109 ARG A CA 1
ATOM 877 C C . ARG A 1 109 ? -20.735 -5.748 14.167 1.00 86.44 109 ARG A C 1
ATOM 879 O O . ARG A 1 109 ? -21.789 -6.066 13.624 1.00 86.44 109 ARG A O 1
ATOM 886 N N . LYS A 1 110 ? -19.584 -6.378 13.918 1.00 87.00 110 LYS A N 1
ATOM 887 C CA . LYS A 1 110 ? -19.464 -7.526 13.004 1.00 87.00 110 LYS A CA 1
ATOM 888 C C . LYS A 1 110 ? -20.168 -8.771 13.548 1.00 87.00 110 LYS A C 1
ATOM 890 O O . LYS A 1 110 ? -20.751 -9.519 12.775 1.00 87.00 110 LYS A O 1
ATOM 895 N N . GLU A 1 111 ? -20.143 -8.960 14.859 1.00 86.81 111 GLU A N 1
ATOM 896 C CA . GLU A 1 111 ? -20.826 -10.052 15.566 1.00 86.81 111 GLU A CA 1
ATOM 897 C C . GLU A 1 111 ? -22.366 -9.923 15.593 1.00 86.81 111 GLU A C 1
ATOM 899 O O . GLU A 1 111 ? -23.041 -10.819 16.090 1.00 86.81 111 GLU A O 1
ATOM 904 N N . GLY A 1 112 ? -22.939 -8.821 15.090 1.00 83.31 112 GLY A N 1
ATOM 905 C CA . GLY A 1 112 ? -24.388 -8.589 15.068 1.00 83.31 112 GLY A CA 1
ATOM 906 C C . GLY A 1 112 ? -24.986 -8.179 16.422 1.00 83.31 112 GLY A C 1
ATOM 907 O O . GLY A 1 112 ? -24.288 -8.106 17.431 1.00 83.31 112 GLY A O 1
ATOM 908 N N . GLY A 1 113 ? -26.288 -7.879 16.441 1.00 85.75 113 GLY A N 1
ATOM 909 C CA . GLY A 1 113 ? -27.004 -7.397 17.632 1.00 85.75 113 GLY A CA 1
ATOM 910 C C . GLY A 1 113 ? -26.869 -5.889 17.895 1.00 85.75 113 GLY A C 1
ATOM 911 O O . GLY A 1 113 ? -26.225 -5.154 17.141 1.00 85.75 113 GLY A O 1
ATOM 912 N N . SER A 1 114 ? -27.516 -5.418 18.965 1.00 88.31 114 SER A N 1
ATOM 913 C CA . SER A 1 114 ? -27.458 -4.018 19.401 1.00 88.31 114 SER A CA 1
ATOM 914 C C . SER A 1 114 ? -26.060 -3.680 19.919 1.00 88.31 114 SER A C 1
ATOM 916 O O . SER A 1 114 ? -25.564 -4.283 20.869 1.00 88.31 114 SER A O 1
ATOM 918 N N . LEU A 1 115 ? -25.419 -2.683 19.303 1.00 86.50 115 LEU A N 1
ATOM 919 C CA . LEU A 1 115 ? -24.138 -2.170 19.790 1.00 86.50 115 LEU A CA 1
ATOM 920 C C . LEU A 1 115 ? -24.282 -1.562 21.191 1.00 86.50 115 LEU A C 1
ATOM 922 O O . LEU A 1 115 ? -23.367 -1.686 21.998 1.00 86.50 115 LEU A O 1
ATOM 926 N N . TYR A 1 116 ? -25.415 -0.911 21.465 1.00 87.31 116 TYR A N 1
ATOM 927 C CA . TYR A 1 116 ? -25.674 -0.285 22.757 1.00 87.31 116 TYR A CA 1
ATOM 928 C C . TYR A 1 116 ? -25.660 -1.326 23.877 1.00 87.31 116 TYR A C 1
ATOM 930 O O . TYR A 1 116 ? -24.937 -1.147 24.849 1.00 87.31 116 TYR A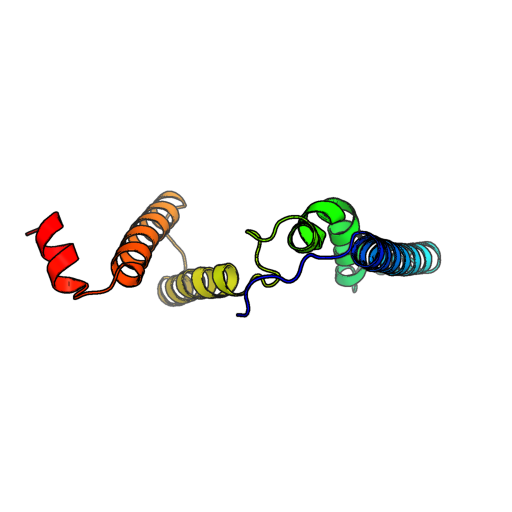 O 1
ATOM 938 N N . ASP A 1 117 ? -26.358 -2.446 23.691 1.00 88.50 117 ASP A N 1
ATOM 939 C CA . ASP A 1 117 ? -26.479 -3.501 24.704 1.00 88.50 117 ASP A CA 1
ATOM 940 C C . ASP A 1 117 ? -25.116 -4.142 24.991 1.00 88.50 117 ASP A C 1
ATOM 942 O O . ASP A 1 117 ? -24.752 -4.383 26.141 1.00 88.50 117 ASP A O 1
ATOM 946 N N . LYS A 1 118 ? -24.307 -4.350 23.944 1.00 87.25 118 LYS A N 1
ATOM 947 C CA . LYS A 1 118 ? -22.939 -4.867 24.082 1.00 87.25 118 LYS A CA 1
ATOM 948 C C . LYS A 1 118 ? -22.032 -3.914 24.850 1.00 87.25 118 LYS A C 1
ATOM 950 O O . LYS A 1 118 ? -21.298 -4.352 25.729 1.00 87.25 118 LYS A O 1
ATOM 955 N N . VAL A 1 119 ? -22.082 -2.618 24.540 1.00 86.00 119 VAL A N 1
ATOM 956 C CA . VAL A 1 119 ? -21.288 -1.612 25.262 1.00 86.00 119 VAL A CA 1
ATOM 957 C C . VAL A 1 119 ? -21.783 -1.484 26.706 1.00 86.00 119 VAL A C 1
ATOM 959 O O . VAL A 1 119 ? -20.970 -1.460 27.625 1.00 86.00 119 VAL A O 1
ATOM 962 N N . SER A 1 120 ? -23.100 -1.486 26.919 1.00 87.50 120 SER A N 1
ATOM 963 C CA . SER A 1 120 ? -23.728 -1.493 28.243 1.00 87.50 120 SER A CA 1
ATOM 964 C C . SER A 1 120 ? -23.319 -2.705 29.076 1.00 87.50 120 SER A C 1
ATOM 966 O O . SER A 1 120 ? -23.158 -2.560 30.274 1.00 87.50 120 SER A O 1
ATOM 968 N N . THR A 1 121 ? -23.125 -3.878 28.479 1.00 87.75 121 THR A N 1
ATOM 969 C CA . THR A 1 121 ? -22.706 -5.077 29.227 1.00 87.75 121 THR A CA 1
ATOM 970 C C . THR A 1 121 ? -21.264 -4.967 29.735 1.00 87.75 121 THR A C 1
ATOM 972 O O . THR A 1 121 ? -20.916 -5.560 30.749 1.00 87.75 121 THR A O 1
ATOM 975 N N . VAL A 1 122 ? -20.405 -4.231 29.024 1.00 85.00 122 VAL A N 1
ATOM 976 C CA . VAL A 1 122 ? -18.987 -4.073 29.385 1.00 85.00 122 VAL A CA 1
ATOM 977 C C . VAL A 1 122 ? -18.769 -2.924 30.376 1.00 85.00 122 VAL A C 1
ATOM 979 O O . VAL A 1 122 ? -17.851 -2.999 31.189 1.00 85.00 122 VAL A O 1
ATOM 982 N N . PHE A 1 123 ? -19.574 -1.859 30.294 1.00 80.88 123 PHE A N 1
ATOM 983 C CA . PHE A 1 123 ? -19.346 -0.601 31.023 1.00 80.88 123 PHE A CA 1
ATOM 984 C C . PHE A 1 123 ? -20.509 -0.126 31.911 1.00 80.88 123 PHE A C 1
ATOM 986 O O . PHE A 1 123 ? -20.353 0.898 32.577 1.00 80.88 123 PHE A O 1
ATOM 993 N N . GLY A 1 124 ? -21.670 -0.784 31.863 1.00 69.50 124 GLY A N 1
ATOM 994 C CA . GLY A 1 124 ? -22.836 -0.497 32.710 1.00 69.50 124 GLY A CA 1
ATOM 995 C C . GLY A 1 124 ? -22.809 -1.297 34.001 1.00 69.50 124 GLY A C 1
ATOM 996 O O . GLY A 1 124 ? -23.334 -0.759 34.998 1.00 69.50 124 GLY A O 1
#